Protein AF-A0A8C5WRB8-F1 (afdb_monomer_lite)

pLDDT: mean 79.55, std 21.7, range [32.22, 97.88]

InterPro domains:
  IPR000863 Sulfotransferase domain [PF00685] (47-94)
  IPR027417 P-loop containing nucleoside triphosphate hydrolase [G3DSA:3.40.50.300] (12-114)
  IPR027417 P-loop containing nucleoside triphosphate hydrolase [SSF52540] (16-95)

Organism: Laticauda laticaudata (NCBI:txid8630)

Foldseek 3Di:
DVVVVVVVVPDDVVQDDDWDWDDDPNDTDTPQLVVCVVVVVPDDDDPPDDDDDDDPPPCSVVVLLVVQCVVVVNDVVSSVPDDSCVVPPDSSDDDDDGPPPPDDPCPVVVVVPPDD

Sequence (116 aa):
MEFLRTALEEFDPKLMKRSKLVEVEGTSLIDNTAENLDLLRNFKAQPNDLLICTYPKAGTTWMQEIVDMVQHGGNKQKCARGPIYKRIPFIDLFPMKPVSSGEISSWRQWERFSLP

Radius of gyration: 17.7 Å; chains: 1; bounding box: 45×28×43 Å

Secondary structure (DSSP, 8-state):
-HHHHHHHHS--GGG-PPPPEEEETTEEEEHHHHHTHHHHHT----TT-------TTSSHHHHHHHHHHHHTTT-HHHHTSS-HHHHS--TT-PPPPPP--S--TTGGGGGGGS--

Structure (mmCIF, N/CA/C/O backbone):
data_AF-A0A8C5WRB8-F1
#
_entry.id   AF-A0A8C5WRB8-F1
#
loop_
_atom_site.group_PDB
_atom_site.id
_atom_site.type_symbol
_atom_site.label_atom_id
_atom_site.label_alt_id
_atom_site.label_comp_id
_atom_site.label_asym_id
_atom_site.label_entity_id
_atom_site.label_seq_id
_atom_site.pdbx_PDB_ins_code
_atom_site.Cartn_x
_atom_site.Cartn_y
_atom_site.Cartn_z
_atom_site.occupancy
_atom_site.B_iso_or_equiv
_atom_site.auth_seq_id
_atom_site.auth_comp_id
_atom_site.auth_asym_id
_atom_site.auth_atom_id
_atom_site.pdbx_PDB_model_num
ATOM 1 N N . MET A 1 1 ? 11.299 9.554 19.898 1.00 46.00 1 MET A N 1
ATOM 2 C CA . MET A 1 1 ? 12.169 10.489 19.151 1.00 46.00 1 MET A CA 1
ATOM 3 C C . MET A 1 1 ? 13.608 9.994 19.106 1.00 46.00 1 MET A C 1
ATOM 5 O O . MET A 1 1 ? 14.200 10.097 18.045 1.00 46.00 1 MET A O 1
ATOM 9 N N . GLU A 1 2 ? 14.117 9.363 20.169 1.00 47.66 2 GLU A N 1
ATOM 10 C CA . GLU A 1 2 ? 15.455 8.742 20.187 1.00 47.66 2 GLU A CA 1
ATOM 11 C C . GLU A 1 2 ? 15.649 7.641 19.138 1.00 47.66 2 GLU A C 1
ATOM 13 O O . GLU A 1 2 ? 16.606 7.680 18.383 1.00 47.66 2 GLU A O 1
ATOM 18 N N . PHE A 1 3 ? 14.669 6.746 18.976 1.00 45.22 3 PHE A N 1
ATOM 19 C CA . PHE A 1 3 ? 14.735 5.650 17.997 1.00 45.22 3 PHE A CA 1
ATOM 20 C C . PHE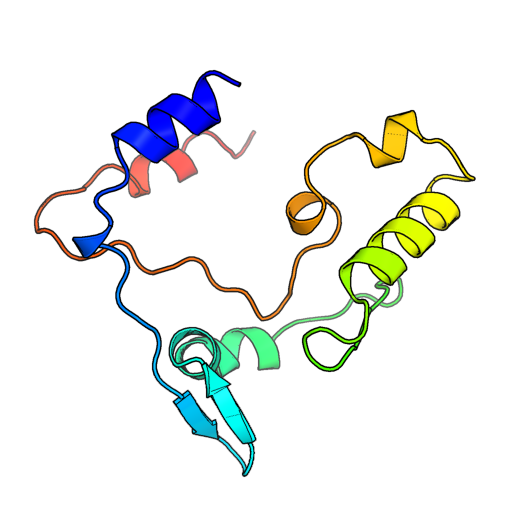 A 1 3 ? 14.971 6.113 16.548 1.00 45.22 3 PHE A C 1
ATOM 22 O O . PHE A 1 3 ? 15.725 5.489 15.813 1.00 45.22 3 PHE A O 1
ATOM 29 N N . LEU A 1 4 ? 14.340 7.217 16.128 1.00 47.03 4 LEU A N 1
ATOM 30 C CA . LEU A 1 4 ? 14.532 7.757 14.777 1.00 47.03 4 LEU A CA 1
ATOM 31 C C . LEU A 1 4 ? 15.874 8.479 14.633 1.00 47.03 4 LEU A C 1
ATOM 33 O O . LEU A 1 4 ? 16.412 8.504 13.535 1.00 47.03 4 LEU A O 1
ATOM 37 N N . ARG A 1 5 ? 16.412 9.049 15.718 1.00 45.38 5 ARG A N 1
ATOM 38 C CA . ARG A 1 5 ? 17.748 9.655 15.722 1.00 45.38 5 ARG A CA 1
ATOM 39 C C . ARG A 1 5 ? 18.823 8.585 15.608 1.00 45.38 5 ARG A C 1
ATOM 41 O O . ARG A 1 5 ? 19.627 8.671 14.696 1.00 45.38 5 ARG A O 1
ATOM 48 N N . THR A 1 6 ? 18.748 7.534 16.421 1.00 48.84 6 THR A N 1
ATOM 49 C CA . THR A 1 6 ? 19.664 6.388 16.343 1.00 48.84 6 THR A CA 1
ATOM 50 C C . THR A 1 6 ? 19.590 5.703 14.977 1.00 48.84 6 THR A C 1
ATOM 52 O O . THR A 1 6 ? 20.617 5.467 14.356 1.00 48.84 6 THR A O 1
ATOM 55 N N . ALA A 1 7 ? 18.381 5.475 14.448 1.00 56.81 7 ALA A N 1
ATOM 56 C CA . ALA A 1 7 ? 18.212 4.887 13.120 1.00 56.81 7 ALA A CA 1
ATOM 57 C C . ALA A 1 7 ? 18.757 5.776 11.990 1.00 56.81 7 ALA A C 1
ATOM 59 O O . ALA A 1 7 ? 19.207 5.242 10.987 1.00 56.81 7 ALA A O 1
ATOM 60 N N . LEU A 1 8 ? 18.711 7.107 12.125 1.00 56.56 8 LEU A N 1
ATOM 61 C CA . LEU A 1 8 ? 19.299 8.039 11.155 1.00 56.56 8 LEU A CA 1
ATOM 62 C C . LEU A 1 8 ? 20.821 8.163 11.307 1.00 56.56 8 LEU A C 1
ATOM 64 O O . LEU A 1 8 ? 21.500 8.384 10.311 1.00 56.56 8 LEU A O 1
ATOM 68 N N . GLU A 1 9 ? 21.353 8.021 12.522 1.00 63.56 9 GLU A N 1
ATOM 69 C CA . GLU A 1 9 ? 22.796 8.027 12.798 1.00 63.56 9 GLU A CA 1
ATOM 70 C C . GLU A 1 9 ? 23.482 6.736 12.325 1.00 63.56 9 GLU A C 1
ATOM 72 O O . GLU A 1 9 ? 24.605 6.790 11.831 1.00 63.56 9 GLU A O 1
ATOM 77 N N . GLU A 1 10 ? 22.798 5.590 12.396 1.00 63.47 10 GLU A N 1
ATOM 78 C CA . GLU A 1 10 ? 23.262 4.308 11.839 1.00 63.47 10 GLU A CA 1
ATOM 79 C C . GLU A 1 10 ? 22.985 4.163 10.329 1.00 63.47 10 GLU A C 1
ATOM 81 O O . GLU A 1 10 ? 23.485 3.241 9.679 1.00 63.47 10 GLU A O 1
ATOM 86 N N . PHE A 1 11 ? 22.187 5.061 9.743 1.00 64.06 11 PHE A N 1
ATOM 87 C CA . PHE A 1 11 ? 21.829 5.016 8.329 1.00 64.06 11 PHE A CA 1
ATOM 88 C C . PHE A 1 11 ? 22.967 5.559 7.464 1.00 64.06 11 PHE A C 1
ATOM 90 O O . PHE A 1 11 ? 23.063 6.761 7.228 1.00 64.06 11 PHE A O 1
ATOM 97 N N . ASP A 1 12 ? 23.809 4.668 6.935 1.00 67.25 12 ASP A N 1
ATOM 98 C CA . ASP A 1 12 ? 24.740 5.029 5.864 1.00 67.25 12 ASP A CA 1
ATOM 99 C C . ASP A 1 12 ? 23.952 5.250 4.554 1.00 67.25 12 ASP A C 1
ATOM 101 O O . ASP A 1 12 ? 23.428 4.288 3.978 1.00 67.25 12 ASP A O 1
ATOM 105 N N . PRO A 1 13 ? 23.883 6.488 4.019 1.00 64.81 13 PRO A N 1
ATOM 106 C CA . PRO A 1 13 ? 23.161 6.783 2.783 1.00 64.81 13 PRO A CA 1
ATOM 107 C C . PRO A 1 13 ? 23.686 5.993 1.579 1.00 64.81 13 PRO A C 1
ATOM 109 O O . PRO A 1 13 ? 22.962 5.814 0.599 1.00 64.81 13 PRO A O 1
ATOM 112 N N . LYS A 1 14 ? 24.931 5.498 1.640 1.00 67.38 14 LYS A N 1
ATOM 113 C CA . LYS A 1 14 ? 25.531 4.649 0.601 1.00 67.38 14 LYS A CA 1
ATOM 114 C C . LYS A 1 14 ? 24.896 3.260 0.535 1.00 67.38 14 LYS A C 1
ATOM 116 O O . LYS A 1 14 ? 24.985 2.616 -0.509 1.00 67.38 14 LYS A O 1
ATOM 121 N N . LEU A 1 15 ? 24.228 2.812 1.601 1.00 65.62 15 LEU A N 1
ATOM 122 C CA . LEU A 1 15 ? 23.459 1.564 1.612 1.00 65.62 15 LEU A CA 1
ATOM 123 C C . LEU A 1 15 ? 22.122 1.706 0.874 1.00 65.62 15 LEU A C 1
ATOM 125 O O . LEU A 1 15 ? 21.532 0.704 0.469 1.00 65.62 15 LEU A O 1
ATOM 129 N N . MET A 1 16 ? 21.652 2.936 0.637 1.00 66.94 16 MET A N 1
ATOM 130 C CA . MET A 1 16 ? 20.420 3.181 -0.104 1.00 66.94 16 MET A CA 1
ATOM 131 C C . MET A 1 16 ? 20.693 3.177 -1.611 1.00 66.94 16 MET A C 1
ATOM 133 O O . MET A 1 16 ? 20.930 4.205 -2.249 1.00 66.94 16 MET A O 1
ATOM 137 N N . LYS A 1 17 ? 20.640 1.988 -2.213 1.00 76.50 17 LYS A N 1
ATOM 138 C CA . LYS A 1 17 ? 20.690 1.851 -3.669 1.00 76.50 17 LYS A CA 1
ATOM 139 C C . LYS A 1 17 ? 19.395 2.388 -4.279 1.00 76.50 17 LYS A C 1
ATOM 141 O O . LYS A 1 17 ? 18.304 1.957 -3.918 1.00 76.50 17 LYS A O 1
ATOM 146 N N . ARG A 1 18 ? 19.514 3.303 -5.246 1.00 82.06 18 ARG A N 1
ATOM 147 C CA . ARG A 1 18 ? 18.365 3.767 -6.034 1.00 82.06 18 ARG A CA 1
ATOM 148 C C . ARG A 1 18 ? 17.754 2.586 -6.788 1.00 82.06 18 ARG A C 1
ATOM 150 O O . ARG A 1 18 ? 18.437 1.965 -7.605 1.00 82.06 18 ARG A O 1
ATOM 157 N N . SER A 1 19 ? 16.478 2.321 -6.529 1.00 85.62 19 SER A N 1
ATOM 158 C CA . SER A 1 19 ? 15.725 1.293 -7.239 1.00 85.62 19 SER A CA 1
ATOM 159 C C . SER A 1 19 ? 15.620 1.594 -8.730 1.00 85.62 19 SER A C 1
ATOM 161 O O . SER A 1 19 ? 15.546 2.757 -9.148 1.00 85.62 19 SER A O 1
ATOM 163 N N . LYS A 1 20 ? 15.609 0.533 -9.533 1.00 91.56 20 LYS A N 1
ATOM 164 C CA . LYS A 1 20 ? 15.405 0.597 -10.981 1.00 91.56 20 LYS A CA 1
ATOM 165 C C . LYS A 1 20 ? 13.951 0.307 -11.334 1.00 91.56 20 LYS A C 1
ATOM 167 O O . LYS A 1 20 ? 13.241 -0.343 -10.573 1.00 91.56 20 LYS A O 1
ATOM 172 N N . LEU A 1 21 ? 13.528 0.795 -12.498 1.00 94.44 21 LEU A N 1
ATOM 173 C CA . LEU A 1 21 ? 12.251 0.417 -13.092 1.00 94.44 21 LEU A CA 1
ATOM 174 C C . LEU A 1 21 ? 12.456 -0.805 -13.990 1.00 94.44 21 LEU A C 1
ATOM 176 O O . LEU A 1 21 ? 13.419 -0.847 -14.758 1.00 94.44 21 LEU A O 1
ATOM 180 N N . VAL A 1 22 ? 11.555 -1.774 -13.877 1.00 95.69 22 VAL A N 1
ATOM 181 C CA . VAL A 1 22 ? 11.512 -3.009 -14.664 1.00 95.69 22 VAL A CA 1
ATOM 182 C C . VAL A 1 22 ? 10.140 -3.098 -15.320 1.00 95.69 22 VAL A C 1
ATOM 184 O O . VAL A 1 22 ? 9.127 -2.807 -14.688 1.00 95.69 22 VAL A O 1
ATOM 187 N N . GLU A 1 23 ? 10.112 -3.461 -16.597 1.00 97.44 23 GLU A N 1
ATOM 188 C CA . GLU A 1 23 ? 8.870 -3.641 -17.344 1.00 97.44 23 GLU A CA 1
ATOM 189 C C . GLU A 1 23 ? 8.293 -5.029 -17.052 1.00 97.44 23 GLU A C 1
ATOM 191 O O . GLU A 1 23 ? 8.990 -6.038 -17.164 1.00 97.44 23 GLU A O 1
ATOM 196 N N . VAL A 1 24 ? 7.035 -5.063 -16.618 1.00 95.06 24 VAL A N 1
ATOM 197 C CA . VAL A 1 24 ? 6.282 -6.283 -16.336 1.00 95.06 24 VAL A CA 1
ATOM 198 C C . VAL A 1 24 ? 4.886 -6.116 -16.918 1.00 95.06 24 VAL A C 1
ATOM 200 O O . VAL A 1 24 ? 4.139 -5.239 -16.488 1.00 95.06 24 VAL A O 1
ATOM 203 N N . GLU A 1 25 ? 4.533 -6.955 -17.892 1.00 94.38 25 GLU A N 1
ATOM 204 C CA . GLU A 1 25 ? 3.195 -6.987 -18.508 1.00 94.38 25 GLU A CA 1
ATOM 205 C C . GLU A 1 25 ? 2.725 -5.602 -19.007 1.00 94.38 25 GLU A C 1
ATOM 207 O O . GLU A 1 25 ? 1.572 -5.211 -18.837 1.00 94.38 25 GLU A O 1
ATOM 212 N N . GLY A 1 26 ? 3.632 -4.824 -19.602 1.00 95.88 26 GLY A N 1
ATOM 213 C CA . GLY A 1 26 ? 3.372 -3.477 -20.114 1.00 95.88 26 GLY A CA 1
ATOM 214 C C . GLY A 1 26 ? 3.413 -2.367 -19.061 1.00 95.88 26 GLY A C 1
ATOM 215 O O . GLY A 1 26 ? 3.174 -1.207 -19.397 1.00 95.88 26 GLY A O 1
ATOM 216 N N . THR A 1 27 ? 3.720 -2.683 -17.798 1.00 93.81 27 THR A N 1
ATOM 217 C CA . THR A 1 27 ? 3.763 -1.722 -16.687 1.00 93.81 27 THR A CA 1
ATOM 218 C C . THR A 1 27 ? 5.173 -1.591 -16.114 1.00 93.81 27 THR A C 1
ATOM 220 O O . THR A 1 27 ? 5.832 -2.581 -15.807 1.00 93.81 27 THR A O 1
ATOM 223 N N . SER A 1 28 ? 5.635 -0.355 -15.911 1.00 95.56 28 SER A N 1
ATOM 224 C CA . SER A 1 28 ? 6.911 -0.077 -15.240 1.00 95.56 28 SER A CA 1
ATOM 225 C C . SER A 1 28 ? 6.762 -0.191 -13.722 1.00 95.56 28 SER A C 1
ATOM 227 O O . SER A 1 28 ? 6.176 0.687 -13.088 1.00 95.56 28 SER A O 1
ATOM 229 N N . LEU A 1 29 ? 7.327 -1.245 -13.136 1.00 93.44 29 LEU A N 1
ATOM 230 C CA . LEU A 1 29 ? 7.342 -1.493 -11.694 1.00 93.44 29 LEU A CA 1
ATOM 231 C C . LEU A 1 29 ? 8.726 -1.229 -11.098 1.00 93.44 29 LEU A C 1
ATOM 233 O O . LEU A 1 29 ? 9.740 -1.258 -11.790 1.00 93.44 29 LEU A O 1
ATOM 237 N N . ILE A 1 30 ? 8.775 -0.980 -9.792 1.00 91.75 30 ILE A N 1
ATOM 238 C CA . ILE A 1 30 ? 10.034 -0.910 -9.044 1.00 91.75 30 ILE A CA 1
ATOM 239 C C . ILE A 1 30 ? 10.627 -2.324 -8.952 1.00 91.75 30 ILE A C 1
ATOM 241 O O . ILE A 1 30 ? 9.893 -3.278 -8.705 1.00 91.75 30 ILE A O 1
ATOM 245 N N . ASP A 1 31 ? 11.945 -2.450 -9.125 1.00 91.12 31 ASP A N 1
ATOM 246 C CA . ASP A 1 31 ? 12.687 -3.720 -9.103 1.00 91.12 31 ASP A CA 1
ATOM 247 C C . ASP A 1 31 ? 12.303 -4.647 -7.938 1.00 91.12 31 ASP A C 1
ATOM 249 O O . ASP A 1 31 ? 11.947 -5.800 -8.166 1.00 91.12 31 ASP A O 1
ATOM 253 N N . ASN A 1 32 ? 12.269 -4.136 -6.707 1.00 88.75 32 ASN A N 1
ATOM 254 C CA . ASN A 1 32 ? 11.895 -4.923 -5.530 1.00 88.75 32 ASN A CA 1
ATOM 255 C C . ASN A 1 32 ? 10.446 -5.446 -5.592 1.00 88.75 32 ASN A C 1
ATOM 257 O O . ASN A 1 32 ? 10.162 -6.556 -5.152 1.00 88.75 32 ASN A O 1
ATOM 261 N N . THR A 1 33 ? 9.516 -4.666 -6.144 1.00 91.31 33 THR A N 1
ATOM 262 C CA . THR A 1 33 ? 8.119 -5.092 -6.310 1.00 91.31 33 THR A CA 1
ATOM 263 C C . THR A 1 33 ? 8.000 -6.143 -7.410 1.00 91.31 33 THR A C 1
ATOM 265 O O . THR A 1 33 ? 7.292 -7.128 -7.227 1.00 91.31 33 THR A O 1
ATOM 268 N N . ALA A 1 34 ? 8.727 -5.975 -8.518 1.00 93.31 34 ALA A N 1
A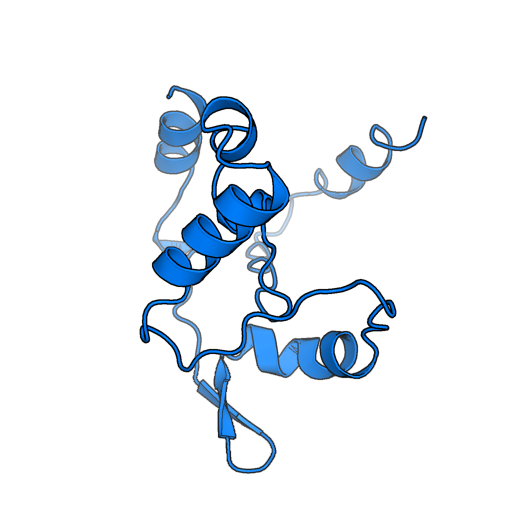TOM 269 C CA . ALA A 1 34 ? 8.756 -6.948 -9.607 1.00 93.31 34 ALA A CA 1
ATOM 270 C C . ALA A 1 34 ? 9.328 -8.304 -9.151 1.00 93.31 34 ALA A C 1
ATOM 272 O O . ALA A 1 34 ? 8.747 -9.343 -9.454 1.00 93.31 34 ALA A O 1
ATOM 273 N N . GLU A 1 35 ? 10.411 -8.303 -8.365 1.00 92.31 35 GLU A N 1
ATOM 274 C CA . GLU A 1 35 ? 11.026 -9.521 -7.811 1.00 92.31 35 GLU A CA 1
ATOM 275 C C . GLU A 1 35 ? 10.092 -10.312 -6.883 1.00 92.31 35 GLU A C 1
ATOM 277 O O . GLU A 1 35 ? 10.208 -11.531 -6.783 1.00 92.31 35 GLU A O 1
ATOM 282 N N . ASN A 1 36 ? 9.177 -9.628 -6.195 1.00 91.94 36 ASN A N 1
ATOM 283 C CA . ASN A 1 36 ? 8.264 -10.228 -5.223 1.00 91.94 36 ASN A CA 1
ATOM 284 C C . ASN A 1 36 ? 6.813 -10.299 -5.734 1.00 91.94 36 ASN A C 1
ATOM 286 O O . ASN A 1 36 ? 5.887 -10.533 -4.953 1.00 91.94 36 ASN A O 1
ATOM 290 N N . LEU A 1 37 ? 6.592 -10.112 -7.038 1.00 92.25 37 LEU A N 1
ATOM 291 C CA . LEU A 1 37 ? 5.254 -10.055 -7.629 1.00 92.25 37 LEU A CA 1
ATOM 292 C C . LEU A 1 37 ? 4.449 -11.340 -7.392 1.00 92.25 37 LEU A C 1
ATOM 294 O O . LEU A 1 37 ? 3.238 -11.279 -7.188 1.00 92.25 37 LEU A O 1
ATOM 298 N N . ASP A 1 38 ? 5.112 -12.495 -7.342 1.00 93.50 38 ASP A N 1
ATOM 299 C CA . ASP A 1 38 ? 4.455 -13.773 -7.056 1.00 93.50 38 ASP A CA 1
ATOM 300 C C . ASP A 1 38 ? 3.850 -13.822 -5.646 1.00 93.50 38 ASP A C 1
ATOM 302 O O . ASP A 1 38 ? 2.807 -14.446 -5.448 1.00 93.50 38 ASP A O 1
ATOM 306 N N . LEU A 1 39 ? 4.434 -13.126 -4.665 1.00 92.12 39 LEU A N 1
ATOM 307 C CA . LEU A 1 39 ? 3.834 -13.005 -3.332 1.00 92.12 39 LEU A CA 1
ATOM 308 C C . LEU A 1 39 ? 2.536 -12.191 -3.388 1.00 92.12 39 LEU A C 1
ATOM 310 O O . LEU A 1 39 ? 1.556 -12.566 -2.747 1.00 92.12 39 LEU A O 1
ATOM 314 N N . LEU A 1 40 ? 2.506 -11.124 -4.196 1.00 91.69 40 LEU A N 1
ATOM 315 C CA . LEU A 1 40 ? 1.301 -10.313 -4.410 1.00 91.69 40 LEU A CA 1
ATOM 316 C C . LEU A 1 40 ? 0.213 -11.102 -5.132 1.00 91.69 40 LEU A C 1
ATOM 318 O O . LEU A 1 40 ? -0.944 -11.067 -4.728 1.00 91.69 40 LEU A O 1
ATOM 322 N N . ARG A 1 41 ? 0.582 -11.851 -6.175 1.00 93.25 41 ARG A N 1
ATOM 323 C CA . ARG A 1 41 ? -0.351 -12.681 -6.952 1.00 93.25 41 ARG A CA 1
ATOM 324 C C . ARG A 1 41 ? -1.002 -13.774 -6.110 1.00 93.25 41 ARG A C 1
ATOM 326 O O . ARG A 1 41 ? -2.155 -14.117 -6.344 1.00 93.25 41 ARG A O 1
ATOM 333 N N . ASN A 1 42 ? -0.274 -14.298 -5.126 1.00 95.81 42 ASN A N 1
ATOM 334 C CA . ASN A 1 42 ? -0.763 -15.326 -4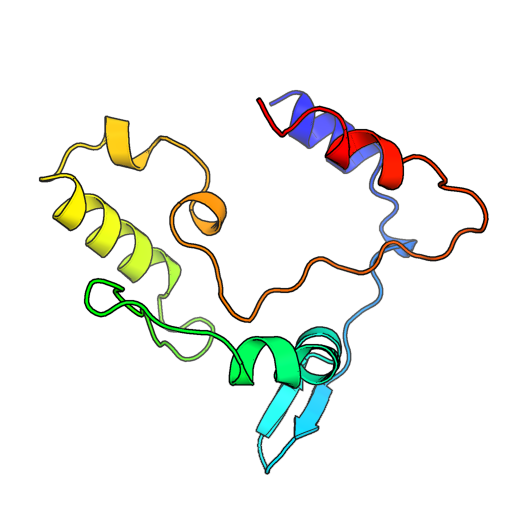.211 1.00 95.81 42 ASN A CA 1
ATOM 335 C C . ASN A 1 42 ? -1.437 -14.762 -2.948 1.00 95.81 42 ASN A C 1
ATOM 337 O O . ASN A 1 42 ? -1.857 -15.541 -2.086 1.00 95.81 42 ASN A O 1
ATOM 341 N N . PHE A 1 43 ? -1.550 -13.436 -2.813 1.00 94.25 43 PHE A N 1
ATOM 342 C CA . PHE A 1 43 ? -2.237 -12.819 -1.685 1.00 94.25 43 PHE A CA 1
ATOM 343 C C . PHE A 1 43 ? -3.711 -13.243 -1.643 1.00 94.25 43 PHE A C 1
ATOM 345 O O . PHE A 1 43 ? -4.435 -13.171 -2.636 1.00 94.25 43 PHE A O 1
ATOM 352 N N . LYS A 1 44 ? -4.172 -13.670 -0.463 1.00 95.69 44 LYS A N 1
ATOM 353 C CA . LYS A 1 44 ? -5.551 -14.113 -0.232 1.00 95.69 44 LYS A CA 1
ATOM 354 C C . LYS A 1 44 ? -6.317 -13.057 0.552 1.00 95.69 44 LYS A C 1
ATOM 356 O O . LYS A 1 44 ? -6.291 -13.065 1.783 1.00 95.69 44 LYS A O 1
ATOM 361 N N . ALA A 1 45 ? -7.007 -12.186 -0.178 1.00 95.50 45 ALA A N 1
ATOM 362 C CA . ALA A 1 45 ? -7.928 -11.223 0.410 1.00 95.50 45 ALA A CA 1
ATOM 363 C C . ALA A 1 45 ? -9.023 -11.935 1.219 1.00 95.50 45 ALA A C 1
ATOM 365 O O . ALA A 1 45 ? -9.569 -12.958 0.793 1.00 95.50 45 ALA A O 1
ATOM 366 N N . GLN A 1 46 ? -9.347 -11.380 2.381 1.00 96.44 46 GLN A N 1
ATOM 367 C CA . GLN A 1 46 ? -10.494 -11.786 3.179 1.00 96.44 46 GLN A CA 1
ATOM 368 C C . GLN A 1 46 ? -11.750 -11.035 2.716 1.00 96.44 46 GLN A C 1
ATOM 370 O O . GLN A 1 46 ? -11.650 -9.894 2.264 1.00 96.44 46 GLN A O 1
ATOM 375 N N . PRO A 1 47 ? -12.957 -11.610 2.877 1.00 97.38 47 PRO A N 1
ATOM 376 C CA . PRO A 1 47 ? -14.205 -10.945 2.482 1.00 97.38 47 PRO A CA 1
ATOM 377 C C . PRO A 1 47 ? -14.451 -9.583 3.151 1.00 97.38 47 PRO A C 1
ATOM 379 O O . PRO A 1 47 ? -15.207 -8.773 2.625 1.00 97.38 47 PRO A O 1
ATOM 382 N N . ASN A 1 48 ? -13.823 -9.342 4.304 1.00 96.38 48 ASN A N 1
ATOM 383 C CA . ASN A 1 48 ? -13.966 -8.114 5.085 1.00 96.38 48 ASN A CA 1
ATOM 384 C C . ASN A 1 48 ? -12.796 -7.137 4.885 1.00 96.38 48 ASN A C 1
ATOM 386 O O . ASN A 1 48 ? -12.731 -6.123 5.581 1.00 96.38 48 ASN A O 1
ATOM 390 N N . ASP A 1 49 ? -11.861 -7.439 3.981 1.00 95.69 49 ASP A N 1
ATOM 391 C CA . ASP A 1 49 ? -10.739 -6.549 3.707 1.00 95.69 49 ASP A CA 1
ATOM 392 C C . ASP A 1 49 ? -11.198 -5.326 2.907 1.00 95.69 49 ASP A C 1
ATOM 394 O O . ASP A 1 49 ? -12.030 -5.407 2.002 1.00 95.69 49 ASP A O 1
ATOM 398 N N . LEU A 1 50 ? -10.602 -4.176 3.220 1.00 95.62 50 LEU A N 1
ATOM 399 C CA . LEU A 1 50 ? -10.802 -2.929 2.493 1.00 95.62 50 LEU A CA 1
ATOM 400 C C . LEU A 1 50 ? -9.512 -2.566 1.762 1.00 95.62 50 LEU A C 1
ATOM 402 O O . LEU A 1 50 ? -8.473 -2.347 2.386 1.00 95.62 50 LEU A O 1
ATOM 406 N N . LEU A 1 51 ? -9.594 -2.456 0.435 1.00 96.25 51 LEU A N 1
ATOM 407 C CA . LEU A 1 51 ? -8.470 -2.064 -0.409 1.00 96.25 51 LEU A CA 1
ATOM 408 C C . LEU A 1 51 ? -8.564 -0.585 -0.798 1.00 96.25 51 LEU A C 1
ATOM 410 O O . LEU A 1 51 ? -9.543 -0.147 -1.399 1.00 96.25 51 LEU A O 1
ATOM 414 N N . ILE A 1 52 ? -7.507 0.175 -0.512 1.00 96.75 52 ILE A N 1
ATOM 415 C CA . ILE A 1 52 ? -7.326 1.536 -1.027 1.00 96.75 52 ILE A CA 1
ATOM 416 C C . ILE A 1 52 ? -6.433 1.444 -2.265 1.00 96.75 52 ILE A C 1
ATOM 418 O O . ILE A 1 52 ? -5.223 1.271 -2.149 1.00 96.75 52 ILE A O 1
ATOM 422 N N . CYS A 1 53 ? -7.035 1.554 -3.450 1.00 96.12 53 CYS A N 1
ATOM 423 C CA . CYS A 1 53 ? -6.323 1.511 -4.725 1.00 96.12 53 CYS A CA 1
ATOM 424 C C . CYS A 1 53 ? -6.189 2.923 -5.302 1.00 96.12 53 CYS A C 1
ATOM 426 O O . CYS A 1 53 ? -7.185 3.590 -5.578 1.00 96.12 53 CYS A O 1
ATOM 428 N N . THR A 1 54 ? -4.955 3.395 -5.468 1.00 95.38 54 THR A N 1
ATOM 429 C CA . THR A 1 54 ? -4.669 4.744 -5.970 1.00 95.38 54 THR A CA 1
ATOM 430 C C . THR A 1 54 ? -3.421 4.733 -6.832 1.00 95.38 54 THR A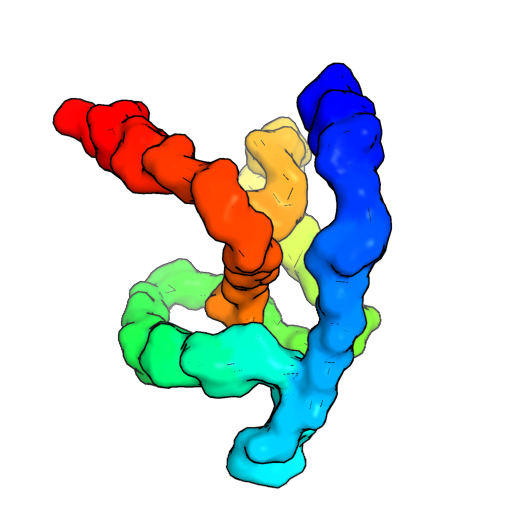 C 1
ATOM 432 O O . THR A 1 54 ? -2.445 4.074 -6.477 1.00 95.38 54 THR A O 1
ATOM 435 N N . TYR A 1 55 ? -3.397 5.550 -7.884 1.00 95.81 55 TYR A N 1
ATOM 436 C CA . TYR A 1 55 ? -2.139 5.882 -8.546 1.00 95.81 55 TYR A CA 1
ATOM 437 C C . TYR A 1 55 ? -1.196 6.597 -7.557 1.00 95.81 55 TYR A C 1
ATOM 439 O O . TYR A 1 55 ? -1.679 7.382 -6.725 1.00 95.81 55 TYR A O 1
ATOM 447 N N . PRO A 1 56 ? 0.131 6.364 -7.606 1.00 93.19 56 PRO A N 1
ATOM 448 C CA . PRO A 1 56 ? 1.060 7.006 -6.691 1.00 93.19 56 PRO A CA 1
ATOM 449 C C . PRO A 1 56 ? 0.857 8.520 -6.638 1.00 93.19 56 PRO A C 1
ATOM 451 O O . PRO A 1 56 ? 0.724 9.190 -7.659 1.00 93.19 56 PRO A O 1
ATOM 454 N N . LYS A 1 57 ? 0.868 9.064 -5.418 1.00 94.12 57 LYS A N 1
ATOM 455 C CA . LYS A 1 57 ? 0.692 10.499 -5.123 1.00 94.12 57 LYS A CA 1
ATOM 456 C C . LYS A 1 57 ? -0.723 11.057 -5.335 1.00 94.12 57 LYS A C 1
ATOM 458 O O . LYS A 1 57 ? -0.924 12.228 -5.038 1.00 94.12 57 LYS A O 1
ATOM 463 N N . ALA A 1 58 ? -1.718 10.249 -5.700 1.00 97.00 58 ALA A N 1
ATOM 464 C CA . ALA A 1 58 ? -3.113 10.688 -5.847 1.00 97.00 58 ALA A CA 1
ATOM 465 C C . ALA A 1 58 ? -3.881 10.844 -4.509 1.00 97.00 58 ALA A C 1
ATOM 467 O O . ALA A 1 58 ? -5.103 10.751 -4.478 1.00 97.00 58 ALA A O 1
ATOM 468 N N . GLY A 1 59 ? -3.183 11.064 -3.388 1.00 96.06 59 GLY A N 1
ATOM 469 C CA . GLY A 1 59 ? -3.815 11.260 -2.076 1.00 96.06 59 GLY A CA 1
ATOM 470 C C . GLY A 1 59 ? -4.010 9.997 -1.227 1.00 96.06 59 GLY A C 1
ATOM 471 O O . GLY A 1 59 ? -4.845 10.003 -0.327 1.00 96.06 59 GLY A O 1
ATOM 472 N N . THR A 1 60 ? -3.223 8.937 -1.440 1.00 96.75 60 THR A N 1
ATOM 473 C CA . THR A 1 60 ? -3.314 7.669 -0.683 1.00 96.75 60 THR A CA 1
ATOM 474 C C . THR A 1 60 ? -3.306 7.873 0.832 1.00 96.75 60 THR A C 1
ATOM 476 O O . THR A 1 60 ? -4.175 7.359 1.525 1.00 96.75 60 THR A O 1
ATOM 479 N N . THR A 1 61 ? -2.379 8.687 1.346 1.00 96.62 61 THR A N 1
ATOM 480 C CA . THR A 1 61 ? -2.274 8.998 2.782 1.00 96.62 61 THR A CA 1
ATOM 481 C C . THR A 1 61 ? -3.521 9.699 3.312 1.00 96.62 61 THR A C 1
ATOM 483 O O . THR A 1 61 ? -3.969 9.409 4.415 1.00 96.62 61 THR A O 1
ATOM 486 N N . TRP A 1 62 ? -4.116 10.596 2.523 1.00 97.56 62 TRP A N 1
ATOM 487 C CA . TRP A 1 62 ? -5.332 11.289 2.934 1.00 97.56 62 TRP A CA 1
ATOM 488 C C . TRP A 1 62 ? -6.515 10.321 3.027 1.00 97.56 62 TRP A C 1
ATOM 490 O O . TRP A 1 62 ? -7.221 10.311 4.036 1.00 97.56 62 TRP A O 1
ATOM 500 N N . MET A 1 63 ? -6.675 9.450 2.026 1.00 97.88 63 MET A N 1
ATOM 501 C CA . MET A 1 63 ? -7.719 8.425 2.033 1.00 97.88 63 MET A CA 1
ATOM 502 C C . MET A 1 63 ? -7.526 7.425 3.179 1.00 97.88 63 MET A C 1
ATOM 504 O O . MET A 1 63 ? -8.487 7.083 3.861 1.00 97.88 63 MET A O 1
ATOM 508 N N . GLN A 1 64 ? -6.286 7.003 3.438 1.00 97.19 64 GLN A N 1
ATOM 509 C CA . GLN A 1 64 ? -5.932 6.124 4.554 1.00 97.19 64 GLN A CA 1
ATOM 510 C C . GLN A 1 64 ? -6.380 6.702 5.906 1.00 97.19 64 GLN A C 1
ATOM 512 O O . GLN A 1 64 ? -7.021 5.992 6.679 1.00 97.19 64 GLN A O 1
ATOM 517 N N . GLU A 1 65 ? -6.123 7.987 6.181 1.00 97.38 65 GLU A N 1
ATOM 518 C CA . GLU A 1 65 ? -6.579 8.618 7.431 1.00 97.38 65 GLU A CA 1
ATOM 519 C C . GLU A 1 65 ? -8.105 8.732 7.516 1.00 97.38 65 GLU A C 1
ATOM 521 O O . GLU A 1 65 ? -8.681 8.494 8.577 1.00 97.38 65 GLU A O 1
ATOM 526 N N . ILE A 1 66 ? -8.781 9.066 6.410 1.00 97.38 66 ILE A N 1
ATOM 527 C CA . ILE A 1 66 ? -10.250 9.133 6.380 1.00 97.38 66 ILE A CA 1
ATOM 528 C C . ILE A 1 66 ? -10.851 7.758 6.697 1.00 97.38 66 ILE A C 1
ATOM 530 O O . ILE A 1 66 ? -11.731 7.661 7.553 1.00 97.38 66 ILE A O 1
ATOM 534 N N . VAL A 1 67 ? -10.367 6.693 6.049 1.00 97.25 67 VAL A N 1
ATOM 535 C CA . VAL A 1 67 ? -10.852 5.326 6.296 1.00 97.25 67 VAL A CA 1
ATOM 536 C C . VAL A 1 67 ? -10.592 4.903 7.741 1.00 97.25 67 VAL A C 1
ATOM 538 O O . VAL A 1 67 ? -11.496 4.373 8.384 1.00 97.25 67 VAL A O 1
ATOM 541 N N . ASP A 1 68 ? -9.396 5.159 8.280 1.00 96.94 68 ASP A N 1
ATOM 542 C CA . ASP A 1 68 ? -9.061 4.796 9.664 1.00 96.94 68 ASP A CA 1
ATOM 543 C C . ASP A 1 68 ? -9.970 5.524 10.668 1.00 96.94 68 ASP A C 1
ATOM 545 O O . ASP A 1 68 ? -10.455 4.908 11.619 1.00 96.94 68 ASP A O 1
ATOM 549 N N . MET A 1 69 ? -10.285 6.801 10.417 1.00 97.69 69 MET A N 1
ATOM 550 C CA . MET A 1 69 ? -11.233 7.573 11.225 1.00 97.69 69 MET A CA 1
ATOM 551 C C . MET A 1 69 ? -12.646 6.991 11.167 1.00 97.69 69 MET A C 1
ATOM 553 O O . MET A 1 69 ? -13.284 6.866 12.212 1.00 97.69 69 MET A O 1
ATOM 557 N N . VAL A 1 70 ? -13.137 6.603 9.987 1.00 97.62 70 VAL A N 1
ATOM 558 C CA . VAL A 1 70 ? -1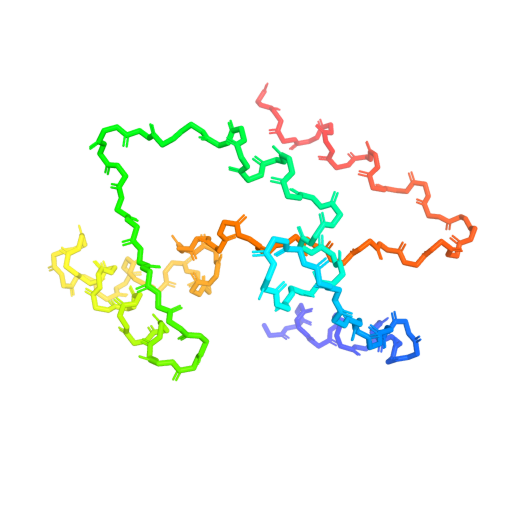4.465 5.982 9.841 1.00 97.62 70 VAL A CA 1
ATOM 559 C C . VAL A 1 70 ? -14.528 4.647 10.585 1.00 97.62 70 VAL A C 1
ATOM 561 O O . VAL A 1 70 ? -15.440 4.446 11.386 1.00 97.62 70 VAL A O 1
ATOM 564 N N . GLN A 1 71 ? -13.535 3.770 10.405 1.00 96.19 71 GLN A N 1
ATOM 565 C CA . GLN A 1 71 ? -13.501 2.461 11.071 1.00 96.19 71 GLN A CA 1
ATOM 566 C C . GLN A 1 71 ? -13.457 2.563 12.602 1.00 96.19 71 GLN A C 1
ATOM 568 O O . GLN A 1 71 ? -13.975 1.696 13.303 1.00 96.19 71 GLN A O 1
ATOM 573 N N . HIS A 1 72 ? -12.883 3.642 13.137 1.00 96.81 72 HIS A N 1
ATOM 574 C CA . HIS A 1 72 ? -12.804 3.885 14.576 1.00 96.81 72 HIS A CA 1
ATOM 575 C C . HIS A 1 72 ? -13.869 4.858 15.103 1.00 96.81 72 HIS A C 1
ATOM 577 O O . HIS A 1 72 ? -13.727 5.357 16.223 1.00 96.81 72 HIS A O 1
ATOM 583 N N . GLY A 1 73 ? -14.925 5.143 14.331 1.00 96.94 73 GLY A N 1
ATOM 584 C CA . GLY A 1 73 ? -16.033 6.002 14.761 1.00 96.94 73 GLY A CA 1
ATOM 585 C C . GLY A 1 73 ? -15.601 7.431 15.111 1.00 96.94 73 GLY A C 1
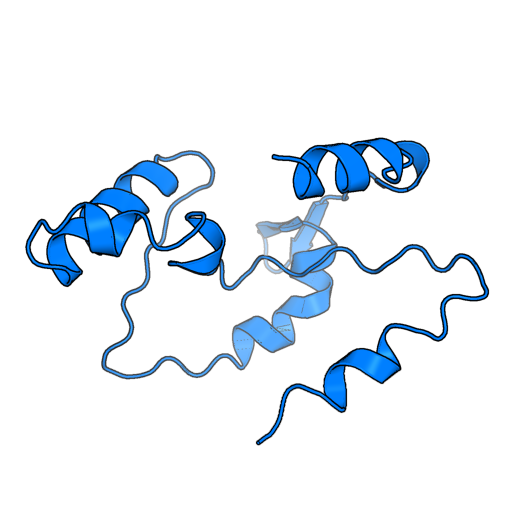ATOM 586 O O . GLY A 1 73 ? -16.109 8.025 16.057 1.00 96.94 73 GLY A O 1
ATOM 587 N N . GLY A 1 74 ? -14.600 7.962 14.409 1.00 95.44 74 GLY A N 1
ATOM 588 C CA . GLY A 1 74 ? -14.038 9.292 14.641 1.00 95.44 74 GLY A CA 1
ATOM 589 C C . GLY A 1 74 ? -13.089 9.393 15.841 1.00 95.44 74 GLY A C 1
ATOM 590 O O . GLY A 1 74 ? -12.682 10.497 16.210 1.00 95.44 74 GLY A O 1
ATOM 591 N N . ASN A 1 75 ? -12.713 8.272 16.467 1.00 96.56 75 ASN A N 1
ATOM 592 C CA . ASN A 1 75 ? -11.811 8.270 17.615 1.00 96.56 75 ASN A CA 1
ATOM 593 C C . ASN A 1 75 ? -10.354 8.543 17.193 1.00 96.56 75 ASN A C 1
ATOM 595 O O . ASN A 1 75 ? -9.634 7.658 16.720 1.00 96.56 75 ASN A O 1
ATOM 599 N N . LYS A 1 76 ? -9.899 9.776 17.429 1.00 95.19 76 LYS A N 1
ATOM 600 C CA . LYS A 1 76 ? -8.552 10.242 17.067 1.00 95.19 76 LYS A CA 1
ATOM 601 C C . LYS A 1 76 ? -7.440 9.497 17.809 1.00 95.19 76 LYS A C 1
ATOM 603 O O . LYS A 1 76 ? -6.393 9.241 17.223 1.00 95.19 76 LYS A O 1
ATOM 608 N N . GLN A 1 77 ? -7.656 9.115 19.069 1.00 95.81 77 GLN A N 1
ATOM 609 C CA . GLN A 1 77 ? -6.668 8.376 19.858 1.00 95.81 77 GLN A CA 1
ATOM 610 C C . GLN A 1 77 ? -6.388 6.999 19.244 1.00 95.81 77 GLN A C 1
ATOM 612 O O . GLN A 1 77 ? -5.232 6.595 19.146 1.00 95.81 77 GLN A O 1
ATOM 617 N N . LYS A 1 78 ? -7.428 6.305 18.760 1.00 95.06 78 LYS A N 1
ATOM 618 C CA . LYS A 1 78 ? -7.269 5.023 18.054 1.00 95.06 78 LYS A CA 1
ATOM 619 C C . LYS A 1 78 ? -6.554 5.179 16.710 1.00 95.06 78 LYS A C 1
ATOM 621 O O . LYS A 1 78 ? -5.768 4.307 16.334 1.00 95.06 78 LYS A O 1
ATOM 626 N N . CYS A 1 79 ? -6.761 6.294 16.013 1.00 94.75 79 CYS A N 1
ATOM 627 C CA . CYS A 1 79 ? -6.064 6.586 14.755 1.00 94.75 79 CYS A CA 1
ATOM 628 C C . CYS A 1 79 ? -4.591 6.979 14.974 1.00 94.75 79 CYS A C 1
ATOM 630 O O . CYS A 1 79 ? -3.747 6.759 14.112 1.00 94.75 79 CYS A O 1
ATOM 632 N N . ALA A 1 80 ? -4.241 7.460 16.169 1.00 93.94 80 ALA A N 1
ATOM 633 C CA . ALA A 1 80 ? -2.870 7.783 16.565 1.00 93.94 80 ALA A CA 1
ATOM 634 C C . ALA A 1 80 ? -2.080 6.587 17.143 1.00 93.94 80 ALA A C 1
ATOM 636 O O . ALA A 1 80 ? -0.983 6.777 17.667 1.00 93.94 80 ALA A O 1
ATOM 637 N N . ARG A 1 81 ? -2.594 5.348 17.035 1.00 94.69 81 ARG A N 1
ATOM 638 C CA . ARG A 1 81 ? -1.953 4.126 17.579 1.00 94.69 81 ARG A CA 1
ATOM 639 C C . ARG A 1 81 ? -0.585 3.792 16.973 1.00 94.69 81 ARG A C 1
ATOM 641 O O . ARG A 1 81 ? 0.140 2.958 17.502 1.00 94.69 81 ARG A O 1
ATOM 648 N N . GLY A 1 82 ? -0.237 4.404 15.844 1.00 92.94 82 GLY A N 1
ATOM 649 C CA . GLY A 1 82 ? 1.035 4.184 15.174 1.00 92.94 82 GLY A CA 1
ATOM 650 C C . GLY A 1 82 ? 1.147 4.947 13.856 1.00 92.94 82 GLY A C 1
ATOM 651 O O . GLY A 1 82 ? 0.186 5.586 13.414 1.00 92.94 82 GLY A O 1
ATOM 652 N N . PRO A 1 83 ? 2.315 4.884 13.199 1.00 91.81 83 PRO A N 1
ATOM 653 C CA . PRO A 1 83 ? 2.496 5.497 11.891 1.00 91.81 83 PRO A CA 1
ATOM 654 C C . PRO A 1 83 ? 1.588 4.837 10.844 1.00 91.81 83 PRO A C 1
ATOM 656 O O . PRO A 1 83 ? 1.276 3.648 10.933 1.00 91.81 83 PRO A O 1
ATOM 659 N N . ILE A 1 84 ? 1.179 5.610 9.835 1.00 92.44 84 ILE A N 1
ATOM 660 C CA . ILE A 1 84 ? 0.133 5.209 8.882 1.00 92.44 84 ILE A CA 1
ATOM 661 C C . ILE A 1 84 ? 0.455 3.908 8.137 1.00 92.44 84 ILE A C 1
ATOM 663 O O . ILE A 1 84 ? -0.401 3.038 8.043 1.00 92.44 84 ILE A O 1
ATOM 667 N N . TYR A 1 85 ? 1.714 3.711 7.735 1.00 88.50 85 TYR A N 1
ATOM 668 C CA . TYR A 1 85 ? 2.168 2.511 7.022 1.00 88.50 85 TYR A CA 1
ATOM 669 C C . TYR A 1 85 ? 2.133 1.232 7.877 1.00 88.50 85 TYR A C 1
ATOM 671 O O . TYR A 1 85 ? 2.178 0.137 7.330 1.00 88.50 85 TYR A O 1
ATOM 679 N N . LYS A 1 86 ? 2.063 1.351 9.214 1.00 90.50 86 LYS A N 1
ATOM 680 C CA . LYS A 1 86 ? 1.824 0.211 10.118 1.00 90.50 86 LYS A CA 1
ATOM 681 C C . LYS A 1 86 ? 0.338 -0.025 10.365 1.00 90.50 86 LYS A C 1
ATOM 683 O O . LYS A 1 86 ? -0.061 -1.153 10.617 1.00 90.50 86 LYS A O 1
ATOM 688 N N . ARG A 1 87 ? -0.471 1.038 10.341 1.00 94.12 87 ARG A N 1
ATOM 689 C CA . ARG A 1 87 ? -1.926 0.956 10.535 1.00 94.12 87 ARG A CA 1
ATOM 690 C C . ARG A 1 87 ? -2.635 0.389 9.312 1.00 94.12 87 ARG A C 1
ATOM 692 O O . ARG A 1 87 ? -3.569 -0.387 9.477 1.00 94.12 87 ARG A O 1
ATOM 699 N N . ILE A 1 88 ? -2.202 0.804 8.125 1.00 95.56 88 ILE A N 1
ATOM 700 C CA . ILE A 1 88 ? -2.736 0.391 6.829 1.00 95.56 88 ILE A CA 1
ATOM 701 C C . ILE A 1 88 ? -1.529 0.001 5.964 1.00 95.56 88 ILE A C 1
ATOM 703 O O . ILE A 1 88 ? -0.874 0.887 5.405 1.00 95.56 88 ILE A O 1
ATOM 707 N N . PRO A 1 89 ? -1.172 -1.294 5.919 1.00 93.19 89 PRO A N 1
ATOM 708 C CA . PRO A 1 89 ? 0.014 -1.752 5.209 1.00 93.19 89 PRO A CA 1
ATOM 709 C C . PRO A 1 89 ? -0.145 -1.584 3.695 1.00 93.19 89 PRO A C 1
ATOM 711 O O . PRO A 1 89 ? -1.223 -1.789 3.136 1.00 93.19 89 PRO A O 1
ATOM 714 N N . PHE A 1 90 ? 0.953 -1.232 3.029 1.00 92.50 90 PHE A N 1
ATOM 715 C CA . PHE A 1 90 ? 1.051 -1.303 1.574 1.00 92.50 90 PHE A CA 1
ATOM 716 C C . PHE A 1 90 ? 1.340 -2.746 1.179 1.00 92.50 90 PHE A C 1
ATOM 718 O O . PHE A 1 90 ? 2.339 -3.312 1.617 1.00 92.50 90 PHE A O 1
ATOM 725 N N . ILE A 1 91 ? 0.464 -3.334 0.368 1.00 92.56 91 ILE A N 1
ATOM 726 C CA . ILE A 1 91 ? 0.587 -4.736 -0.039 1.00 92.56 91 ILE A CA 1
ATOM 727 C C . ILE A 1 91 ? 1.837 -4.975 -0.897 1.00 92.56 91 ILE A C 1
ATOM 729 O O . ILE A 1 91 ? 2.467 -6.014 -0.775 1.00 92.56 91 ILE A O 1
ATOM 733 N N . ASP A 1 92 ? 2.216 -3.991 -1.711 1.00 89.56 92 ASP A N 1
ATOM 734 C CA . ASP A 1 92 ? 3.284 -4.019 -2.714 1.00 89.56 92 ASP A CA 1
ATOM 735 C C . ASP A 1 92 ? 4.626 -3.444 -2.227 1.00 89.56 92 ASP A C 1
ATOM 737 O O . ASP A 1 92 ? 5.600 -3.392 -2.989 1.00 89.56 92 ASP A O 1
ATOM 741 N N . LEU A 1 93 ? 4.697 -3.027 -0.956 1.00 85.00 93 LEU A N 1
ATOM 742 C CA . LEU A 1 93 ? 5.895 -2.454 -0.349 1.00 85.00 93 LEU A CA 1
ATOM 743 C C . LEU A 1 93 ? 6.691 -3.522 0.404 1.00 85.00 93 LEU A C 1
ATOM 745 O O . LEU A 1 93 ? 6.459 -3.799 1.581 1.00 85.00 93 LEU A O 1
ATOM 749 N N . PHE A 1 94 ? 7.691 -4.073 -0.272 1.00 83.06 94 PHE A N 1
ATOM 750 C CA . PHE A 1 94 ? 8.625 -5.018 0.328 1.00 83.06 94 PHE A CA 1
ATOM 751 C C . PHE A 1 94 ? 9.774 -4.282 1.029 1.00 83.06 94 PHE A C 1
ATOM 753 O O . PHE A 1 94 ? 10.264 -3.272 0.506 1.00 83.06 94 PHE A O 1
ATOM 760 N N . PRO A 1 95 ? 10.240 -4.763 2.199 1.00 69.94 95 PRO A N 1
ATOM 761 C CA . PRO A 1 95 ? 11.408 -4.188 2.850 1.00 69.94 95 PRO A CA 1
ATOM 762 C C . PRO A 1 95 ? 12.610 -4.240 1.905 1.00 69.94 95 PRO A C 1
ATOM 764 O O . PRO A 1 95 ? 12.766 -5.174 1.113 1.00 69.94 95 PRO A O 1
ATOM 767 N N . MET A 1 96 ? 13.466 -3.219 1.976 1.00 61.03 96 MET A N 1
ATOM 768 C CA . MET A 1 96 ? 14.740 -3.253 1.266 1.00 61.03 96 MET A CA 1
ATOM 769 C C . MET A 1 96 ? 15.529 -4.457 1.772 1.00 61.03 96 MET A C 1
ATOM 771 O O . MET A 1 96 ? 15.696 -4.625 2.982 1.00 61.03 96 MET A O 1
ATOM 775 N N . LYS A 1 97 ? 16.012 -5.296 0.851 1.00 60.47 97 LYS A N 1
ATOM 776 C CA . LYS A 1 97 ? 16.954 -6.355 1.211 1.00 60.47 97 LYS A CA 1
ATOM 777 C C . LYS A 1 97 ? 18.151 -5.672 1.879 1.00 60.47 97 LYS A C 1
ATOM 779 O O . LYS A 1 97 ? 18.705 -4.753 1.267 1.00 60.47 97 LYS A O 1
ATOM 784 N N . PRO A 1 98 ? 18.534 -6.058 3.111 1.00 54.38 98 PRO A N 1
ATOM 785 C CA . PRO A 1 98 ? 19.752 -5.533 3.701 1.00 54.38 98 PRO A CA 1
ATOM 786 C C . PRO A 1 98 ? 20.885 -5.803 2.715 1.00 54.38 98 PRO A C 1
ATOM 788 O O . PRO A 1 98 ? 20.967 -6.890 2.134 1.00 54.38 98 PRO A O 1
ATOM 791 N N . VAL A 1 99 ? 21.707 -4.782 2.467 1.00 53.94 99 VAL A N 1
ATOM 792 C CA . VAL A 1 99 ? 22.907 -4.938 1.648 1.00 53.94 99 VAL A CA 1
ATOM 793 C C . VAL A 1 99 ? 23.658 -6.130 2.222 1.00 53.94 99 VAL A C 1
ATOM 795 O O . VAL A 1 99 ? 23.855 -6.205 3.433 1.00 53.94 99 VAL A O 1
ATOM 798 N N . SER A 1 100 ? 24.037 -7.081 1.371 1.00 52.38 100 SER A N 1
ATOM 799 C CA . SER A 1 100 ? 24.932 -8.165 1.754 1.00 52.38 100 SER A CA 1
ATOM 800 C C . SER A 1 100 ? 26.326 -7.584 2.011 1.00 52.38 100 SER A C 1
ATOM 802 O O . SER A 1 100 ? 27.267 -7.841 1.265 1.00 52.38 100 SER A O 1
ATOM 804 N N . SER A 1 101 ? 26.475 -6.754 3.040 1.00 41.53 101 SER A N 1
ATOM 805 C CA . SER A 1 101 ? 27.715 -6.739 3.786 1.00 41.53 101 SER A CA 1
ATOM 806 C C . SER A 1 101 ? 27.797 -8.135 4.381 1.00 41.53 101 SER A C 1
ATOM 808 O O . SER A 1 101 ? 26.913 -8.532 5.146 1.00 41.53 101 SER A O 1
ATOM 810 N N . GLY A 1 102 ? 28.775 -8.926 3.935 1.00 49.34 102 GLY A N 1
ATOM 811 C CA . GLY A 1 102 ? 29.092 -10.174 4.615 1.00 49.34 102 GLY A CA 1
ATOM 812 C C . GLY A 1 102 ? 29.093 -9.906 6.119 1.00 49.34 102 GLY A C 1
ATOM 813 O O . GLY A 1 102 ? 29.661 -8.908 6.547 1.00 49.34 102 GLY A O 1
ATOM 814 N N . GLU A 1 103 ? 28.391 -10.762 6.863 1.00 47.16 103 GLU A N 1
ATOM 815 C CA . GLU A 1 103 ? 28.244 -10.716 8.326 1.00 47.16 103 GLU A CA 1
ATOM 816 C C . GLU A 1 103 ? 27.196 -9.737 8.895 1.00 47.16 103 GLU A C 1
ATOM 818 O O . GLU A 1 103 ? 27.525 -8.794 9.601 1.00 47.16 103 GLU A O 1
ATOM 823 N N . ILE A 1 104 ? 25.900 -10.042 8.737 1.00 41.66 104 ILE A N 1
ATOM 824 C CA . ILE A 1 104 ? 24.918 -9.751 9.804 1.00 41.66 104 ILE A CA 1
ATOM 825 C C . ILE A 1 104 ? 24.034 -10.984 10.009 1.00 41.66 104 ILE A C 1
ATOM 827 O O . ILE A 1 104 ? 22.973 -11.155 9.411 1.00 41.66 104 ILE A O 1
ATOM 831 N N . SER A 1 105 ? 24.502 -11.872 10.878 1.00 32.22 105 SER A N 1
ATOM 832 C CA . SER A 1 105 ? 23.832 -13.095 11.322 1.00 32.22 105 SER A CA 1
ATOM 833 C C . SER A 1 105 ? 22.689 -12.858 12.329 1.00 32.22 105 SER A C 1
ATOM 835 O O . SER A 1 105 ? 22.135 -13.827 12.841 1.00 32.22 105 SER A O 1
ATOM 837 N N . SER A 1 106 ? 22.278 -11.613 12.615 1.00 35.41 106 SER A N 1
ATOM 838 C CA . SER A 1 106 ? 21.347 -11.325 13.726 1.00 35.41 106 SER A CA 1
ATOM 839 C C . SER A 1 106 ? 19.852 -11.272 13.367 1.00 35.41 106 SER A C 1
ATOM 841 O O . SER A 1 106 ? 19.012 -11.377 14.261 1.00 35.41 106 SER A O 1
ATOM 843 N N . TRP A 1 107 ? 19.466 -11.205 12.086 1.00 38.12 107 TRP A N 1
ATOM 844 C CA . TRP A 1 107 ? 18.039 -11.139 11.710 1.00 38.12 107 TRP A CA 1
ATOM 845 C C . TRP A 1 107 ? 17.277 -12.451 11.942 1.00 38.12 107 TRP A C 1
ATOM 847 O O . TRP A 1 107 ? 16.079 -12.421 12.206 1.00 38.12 107 TRP A O 1
ATOM 857 N N . ARG A 1 108 ? 17.974 -13.599 11.960 1.00 37.34 108 ARG A N 1
ATOM 858 C CA . ARG A 1 108 ? 17.380 -14.895 12.346 1.00 37.34 108 ARG A CA 1
ATOM 859 C C . ARG A 1 108 ? 17.049 -15.001 13.841 1.00 37.34 108 ARG A C 1
ATOM 861 O O . ARG A 1 108 ? 16.394 -15.953 14.247 1.00 37.34 108 ARG A O 1
ATOM 868 N N . GLN A 1 109 ? 17.494 -14.060 14.677 1.00 37.12 109 GLN A N 1
ATOM 869 C CA . GLN A 1 109 ? 17.305 -14.138 16.129 1.00 37.12 109 GLN A CA 1
ATOM 870 C C . GLN A 1 109 ? 15.970 -13.531 16.600 1.00 37.12 109 GLN A C 1
ATOM 872 O O . GLN A 1 109 ? 15.480 -13.896 17.667 1.00 37.12 109 GLN A O 1
ATOM 877 N N . TRP A 1 110 ? 15.340 -12.670 15.792 1.00 41.56 110 TRP A N 1
ATOM 878 C CA . TRP A 1 110 ? 14.090 -11.985 16.151 1.00 41.56 110 TRP A CA 1
ATOM 879 C C . TRP A 1 110 ? 12.819 -12.814 15.909 1.00 41.56 110 TRP A C 1
ATOM 881 O O . TRP A 1 110 ? 11.812 -12.579 16.570 1.00 41.56 110 TRP A O 1
ATOM 891 N N . GLU A 1 111 ? 12.870 -13.852 15.069 1.00 40.16 111 GLU A N 1
ATOM 892 C CA . GLU A 1 111 ? 11.752 -14.797 14.889 1.00 40.16 111 GLU A CA 1
ATOM 893 C C . GLU A 1 111 ? 11.529 -15.701 16.118 1.00 40.16 111 GLU A C 1
ATOM 895 O O . GLU A 1 111 ? 10.452 -16.267 16.288 1.00 40.16 111 GLU A O 1
ATOM 900 N N . ARG A 1 112 ? 12.511 -15.800 17.028 1.00 36.94 112 ARG A N 1
ATOM 901 C CA . ARG A 1 112 ? 12.420 -16.631 18.241 1.00 36.94 112 ARG A CA 1
ATOM 902 C C . ARG A 1 112 ? 11.673 -15.964 19.405 1.00 36.94 112 ARG A C 1
ATOM 904 O O . ARG A 1 112 ? 11.329 -16.649 20.359 1.00 36.94 112 ARG A O 1
ATOM 911 N N . PHE A 1 113 ? 11.415 -14.657 19.335 1.00 38.97 113 PHE A N 1
ATOM 912 C CA . PHE A 1 113 ? 10.798 -13.883 20.424 1.00 38.97 113 PHE A CA 1
ATOM 913 C C . PHE A 1 113 ? 9.412 -13.314 20.074 1.00 38.97 113 PHE A C 1
ATOM 915 O O . PHE A 1 113 ? 8.927 -12.417 20.758 1.00 38.97 113 PHE A O 1
ATOM 922 N N . SER A 1 114 ? 8.766 -13.780 19.000 1.00 41.47 114 SER A N 1
ATOM 923 C CA . SER A 1 114 ? 7.449 -13.269 18.567 1.00 41.47 114 SER A CA 1
ATOM 924 C C . SER A 1 114 ? 6.396 -14.344 18.292 1.00 41.47 114 SER A C 1
ATOM 926 O O . SER A 1 114 ? 5.397 -14.067 17.634 1.00 41.47 114 SER A O 1
ATOM 928 N N . LEU A 1 115 ? 6.561 -15.541 18.850 1.00 36.31 115 LEU A N 1
ATOM 929 C CA . LEU A 1 115 ? 5.442 -16.461 19.052 1.00 36.31 115 LEU A CA 1
ATOM 930 C C . LEU A 1 115 ? 5.251 -16.652 20.565 1.00 36.31 115 LEU A C 1
ATOM 932 O O . LEU A 1 115 ? 6.264 -16.705 21.266 1.00 36.31 115 LEU A O 1
ATOM 936 N N . PRO A 1 116 ? 4.001 -16.661 21.067 1.00 41.75 116 PRO A N 1
ATOM 937 C CA . PRO A 1 116 ? 3.723 -16.878 22.485 1.00 41.75 116 PRO A CA 1
ATOM 938 C C . PRO A 1 116 ? 4.232 -18.238 22.976 1.00 41.75 116 PRO A C 1
ATOM 940 O O . PRO A 1 116 ? 4.211 -19.206 22.179 1.00 41.75 116 PRO A O 1
#